Protein AF-A0A842SRY8-F1 (afdb_monomer)

pLDDT: mean 94.55, std 5.49, range [62.84, 98.62]

Sequence (160 aa):
MLEHTIKQIEQTKKSFQKQSYPYKTIDIAGRSINYYVVPQTLNEDLPDFVIRISNNEAYVIGISNSVPEQLQPYFVLEEYIEFMEKGIEKENCVIEAEQEVIAIIPQTFKKDYLKKRIALFTKELILDKKQPDKYALGTKGRQEFENNLTYLKAELAKNQ

Secondary structure (DSSP, 8-state):
-----HHHHHHHHHHHHHTTPPEEEEEETTEEEEEEEE-GGG-SS-TT-EEEEE-SS-EEEEEETTS-TTTHHHHHHHHHIIIIII-TTSTTHHHHHHHHHHHHS-HHHHHHHHHHHHHHHHHHHHHHHH-HHHH--HHHHHHHHHHHHHHHHHHHHHT-

Mean predicted aligned error: 3.08 Å

Radius of gyration: 15.04 Å; Cα contacts (8 Å, |Δi|>4): 208; chains: 1; bounding box: 36×35×40 Å

Foldseek 3Di:
DDAADPVVQVVVVVVLVVVVFDWDWDQFPNDTDIAGADELVVPVLAQFDWDWHHAQPDIYIYTYPSPPPLLVVLRRQLVCQLPHPQHPVDQLSNQVSNVVSLVRDDLVCNLVNLVSLLVRLVSLLVCCVVPVVVSVCDPRNNVSSVVNNVVSVVSNVVSD

Nearest PDB structures (foldseek):
  3qky-assembly1_A  TM=5.303E-01  e=2.756E+00  Rhodothermus marinus DSM 4252
  5efr-assembly1_A  TM=5.263E-01  e=4.137E+00  Rhodothermus marinus
  4oyd-assembly2_D  TM=2.620E-01  e=6.972E+00  synthetic construct

Structure (mmCIF, N/CA/C/O backbone):
data_AF-A0A842SRY8-F1
#
_entry.id   AF-A0A842SRY8-F1
#
loop_
_atom_site.group_PDB
_atom_site.id
_atom_site.type_symbol
_atom_site.label_atom_id
_atom_site.label_alt_id
_atom_site.label_comp_id
_atom_site.label_asym_id
_atom_site.label_entity_id
_atom_site.label_seq_id
_atom_site.pdbx_PDB_ins_code
_atom_site.Cartn_x
_atom_site.Cartn_y
_atom_site.Cartn_z
_atom_site.occupancy
_atom_site.B_iso_or_equiv
_atom_site.auth_seq_id
_atom_site.auth_comp_id
_atom_site.auth_asym_id
_atom_site.auth_atom_id
_atom_site.pdbx_PDB_model_num
ATOM 1 N N . MET A 1 1 ? 9.426 9.090 -4.113 1.00 62.84 1 MET A N 1
ATOM 2 C CA . MET A 1 1 ? 9.123 7.843 -4.852 1.00 62.84 1 MET A CA 1
ATOM 3 C C . MET A 1 1 ? 9.343 8.079 -6.345 1.00 62.84 1 MET A C 1
ATOM 5 O O . MET A 1 1 ? 9.377 9.238 -6.740 1.00 62.84 1 MET A O 1
ATOM 9 N N . LEU A 1 2 ? 9.515 7.030 -7.158 1.00 71.88 2 LEU A N 1
ATOM 10 C CA . LEU A 1 2 ? 9.902 7.146 -8.574 1.00 71.88 2 LEU A CA 1
ATOM 11 C C . LEU A 1 2 ? 8.872 6.494 -9.508 1.00 71.88 2 LEU A C 1
ATOM 13 O O . LEU A 1 2 ? 8.363 5.412 -9.211 1.00 71.88 2 LEU A O 1
ATOM 17 N N . GLU A 1 3 ? 8.607 7.130 -10.649 1.00 84.12 3 GLU A N 1
ATOM 18 C CA . GLU A 1 3 ? 7.960 6.473 -11.788 1.00 84.12 3 GLU A CA 1
ATOM 19 C C . GLU A 1 3 ? 8.920 5.470 -12.444 1.00 84.12 3 GLU A C 1
ATOM 21 O O . GLU A 1 3 ? 10.138 5.670 -12.475 1.00 84.12 3 GLU A O 1
ATOM 26 N N . HIS A 1 4 ? 8.368 4.388 -12.992 1.00 92.44 4 HIS A N 1
ATOM 27 C CA . HIS A 1 4 ? 9.134 3.321 -13.629 1.00 92.44 4 HIS A CA 1
ATOM 28 C C . HIS A 1 4 ? 8.853 3.250 -15.130 1.00 92.44 4 HIS A C 1
ATOM 30 O O . HIS A 1 4 ? 7.745 3.480 -15.604 1.00 92.44 4 HIS A O 1
ATOM 36 N N . THR A 1 5 ? 9.857 2.865 -15.912 1.00 95.00 5 THR A N 1
ATOM 37 C CA . THR A 1 5 ? 9.668 2.611 -17.345 1.00 95.00 5 THR A CA 1
ATOM 38 C C . THR A 1 5 ? 8.782 1.384 -17.573 1.00 95.00 5 THR A C 1
ATOM 40 O O . THR A 1 5 ? 8.845 0.412 -16.815 1.00 95.00 5 THR A O 1
ATOM 43 N N . ILE A 1 6 ? 8.048 1.354 -18.691 1.00 95.50 6 ILE A N 1
ATOM 44 C CA . ILE A 1 6 ? 7.273 0.173 -19.119 1.00 95.50 6 ILE A CA 1
ATOM 45 C C . ILE A 1 6 ? 8.141 -1.095 -19.141 1.00 95.50 6 ILE A C 1
ATOM 47 O O . ILE A 1 6 ? 7.705 -2.165 -18.725 1.00 95.50 6 ILE A O 1
ATOM 51 N N . LYS A 1 7 ? 9.411 -0.981 -19.552 1.00 96.06 7 LYS A N 1
ATOM 52 C CA . LYS A 1 7 ? 10.353 -2.109 -19.551 1.00 96.06 7 LYS A CA 1
ATOM 53 C C . LYS A 1 7 ? 10.602 -2.656 -18.143 1.00 96.06 7 LYS A C 1
ATOM 55 O O . LYS A 1 7 ? 10.623 -3.873 -17.985 1.00 96.06 7 LYS A O 1
ATOM 60 N N . GLN A 1 8 ? 10.787 -1.793 -17.142 1.00 96.12 8 GLN A N 1
ATOM 61 C CA . GLN A 1 8 ? 10.964 -2.216 -15.748 1.00 96.12 8 GLN A CA 1
ATOM 62 C C . GLN A 1 8 ? 9.699 -2.889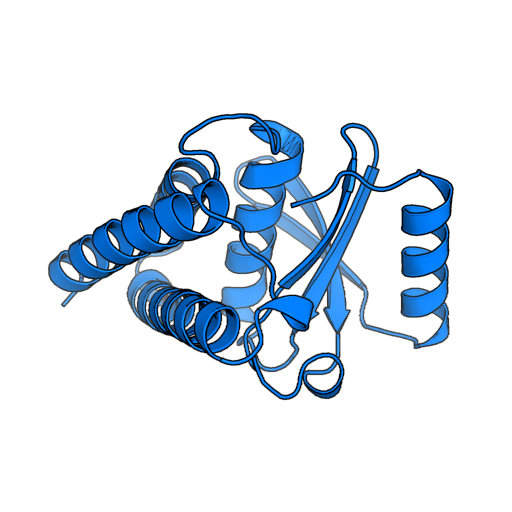 -15.212 1.00 96.12 8 GLN A C 1
ATOM 64 O O . GLN A 1 8 ? 9.792 -3.951 -14.602 1.00 96.12 8 GLN A O 1
ATOM 69 N N . ILE A 1 9 ? 8.526 -2.321 -15.501 1.00 96.56 9 ILE A N 1
ATOM 70 C CA . ILE A 1 9 ? 7.227 -2.879 -15.101 1.00 96.56 9 ILE A CA 1
ATOM 71 C C . ILE A 1 9 ? 7.060 -4.296 -15.679 1.00 96.56 9 ILE A C 1
ATOM 73 O O . ILE A 1 9 ? 6.835 -5.256 -14.940 1.00 96.56 9 ILE A O 1
ATOM 77 N N . GLU A 1 10 ? 7.279 -4.467 -16.985 1.00 96.62 10 GLU A N 1
ATOM 78 C CA . GLU A 1 10 ? 7.173 -5.767 -17.658 1.00 96.62 10 GLU A CA 1
ATOM 79 C C . GLU A 1 10 ? 8.235 -6.777 -17.199 1.00 96.62 10 GLU A C 1
ATOM 81 O O . GLU A 1 10 ? 7.964 -7.976 -17.096 1.00 96.62 10 GLU A O 1
ATOM 86 N N . GLN A 1 11 ? 9.452 -6.323 -16.889 1.00 97.38 11 GLN A N 1
ATOM 87 C CA . GLN A 1 11 ? 10.494 -7.183 -16.323 1.00 97.38 11 GLN A CA 1
ATOM 88 C C . GLN A 1 11 ? 10.118 -7.688 -14.929 1.00 97.38 11 GLN A C 1
ATOM 90 O O . GLN A 1 11 ? 10.267 -8.883 -14.663 1.00 97.38 11 GLN A O 1
ATOM 95 N N . THR A 1 12 ? 9.584 -6.821 -14.067 1.00 97.06 12 THR A N 1
ATOM 96 C CA . THR A 1 12 ? 9.091 -7.214 -12.741 1.00 97.06 12 THR A CA 1
ATOM 97 C C . THR A 1 12 ? 7.946 -8.211 -12.867 1.00 97.06 12 THR A C 1
ATOM 99 O O . THR A 1 12 ? 7.984 -9.265 -12.232 1.00 97.06 12 THR A O 1
ATOM 102 N N . LYS A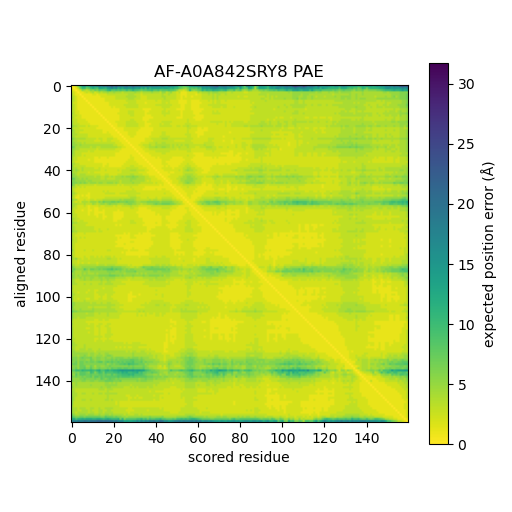 1 13 ? 6.979 -7.949 -13.757 1.00 97.06 13 LYS A N 1
ATOM 103 C CA . LYS A 1 13 ? 5.865 -8.864 -14.038 1.00 97.06 13 LYS A CA 1
ATOM 104 C C . LYS A 1 13 ? 6.359 -10.251 -14.452 1.00 97.06 13 LYS A C 1
ATOM 106 O O . LYS A 1 13 ? 5.968 -11.249 -13.851 1.00 97.06 13 LYS A O 1
ATOM 111 N N . LYS A 1 14 ? 7.277 -10.319 -15.424 1.00 97.69 14 LYS A N 1
ATOM 112 C CA . LYS A 1 14 ? 7.887 -11.581 -15.880 1.00 97.69 14 LYS A CA 1
ATOM 113 C C . LYS A 1 14 ? 8.663 -12.286 -14.771 1.00 97.69 14 LYS A C 1
ATOM 115 O O . LYS A 1 14 ? 8.625 -13.511 -14.691 1.00 97.69 14 LYS A O 1
ATOM 120 N N . SER A 1 15 ? 9.359 -11.534 -13.920 1.00 97.88 15 SER A N 1
ATOM 121 C CA . SER A 1 15 ? 10.077 -12.087 -12.768 1.00 97.88 15 SER A CA 1
ATOM 122 C C . SER A 1 15 ? 9.112 -12.746 -11.781 1.00 97.88 15 SER A C 1
ATOM 124 O O . SER A 1 15 ? 9.301 -13.908 -11.430 1.00 97.88 15 SER A O 1
ATOM 126 N N . PHE A 1 16 ? 8.029 -12.060 -11.405 1.00 98.00 16 PHE A N 1
ATOM 127 C CA . PHE A 1 16 ? 7.018 -12.599 -10.489 1.00 98.00 16 PHE A CA 1
ATOM 128 C C . PHE A 1 16 ? 6.328 -13.843 -11.060 1.00 98.00 16 PHE A C 1
ATOM 130 O O . PHE A 1 16 ? 6.164 -14.836 -10.353 1.00 98.00 16 PHE A O 1
ATOM 137 N N . GLN A 1 17 ? 6.014 -13.834 -12.358 1.00 97.38 17 GLN A N 1
ATOM 138 C CA . GLN A 1 17 ? 5.475 -15.000 -13.062 1.00 97.38 17 GLN A CA 1
ATOM 139 C C . GLN A 1 17 ? 6.458 -16.176 -13.074 1.00 97.38 17 GLN A C 1
ATOM 141 O O . GLN A 1 17 ? 6.069 -17.304 -12.787 1.00 97.38 17 GLN A O 1
ATOM 146 N N . LYS A 1 18 ? 7.745 -15.928 -13.353 1.00 97.75 18 LYS A N 1
ATOM 147 C CA . LYS A 1 18 ? 8.792 -16.963 -13.335 1.00 97.75 18 LYS A CA 1
ATOM 148 C C . LYS A 1 18 ? 8.961 -17.585 -11.946 1.00 97.75 18 LYS A C 1
ATOM 150 O O . LYS A 1 18 ? 9.214 -18.781 -11.848 1.00 97.75 18 LYS A O 1
ATOM 155 N N . GLN A 1 19 ? 8.798 -16.789 -10.891 1.00 97.88 19 GLN A N 1
ATOM 156 C CA . GLN A 1 19 ? 8.826 -17.255 -9.501 1.00 97.88 19 GLN A CA 1
ATOM 157 C C . GLN A 1 19 ? 7.520 -17.940 -9.062 1.00 97.88 19 GLN A C 1
ATOM 159 O O . GLN A 1 19 ? 7.427 -18.403 -7.930 1.00 97.88 19 GLN A O 1
ATOM 164 N N . SER A 1 20 ? 6.517 -18.031 -9.946 1.00 97.62 20 SER A N 1
ATOM 165 C CA . SER A 1 20 ? 5.212 -18.647 -9.668 1.00 97.62 20 SER A CA 1
ATOM 166 C C . SER A 1 20 ? 4.494 -18.037 -8.459 1.00 97.62 20 SER A C 1
ATOM 168 O O . SER A 1 20 ? 3.797 -18.732 -7.719 1.00 97.62 20 SER A O 1
ATOM 170 N N . TYR A 1 21 ? 4.663 -16.729 -8.244 1.00 98.31 21 TYR A N 1
ATOM 171 C CA . TYR A 1 21 ? 3.932 -16.024 -7.195 1.00 98.31 21 TYR A CA 1
ATOM 172 C C . TYR A 1 21 ? 2.427 -16.039 -7.498 1.00 98.31 21 TYR A C 1
ATOM 174 O O . TYR A 1 21 ? 2.051 -15.756 -8.641 1.00 98.31 21 TYR A O 1
ATOM 182 N N . PRO A 1 22 ? 1.557 -16.348 -6.512 1.00 98.19 22 PRO A N 1
ATOM 183 C CA . PRO A 1 22 ? 0.115 -16.342 -6.720 1.00 98.19 22 PRO A CA 1
ATOM 184 C C . PRO A 1 22 ? -0.352 -14.997 -7.268 1.00 98.19 22 PRO A C 1
ATOM 186 O O . PRO A 1 22 ? -0.085 -13.956 -6.670 1.00 98.19 22 PRO A O 1
ATOM 189 N N . TYR A 1 23 ? -1.058 -15.030 -8.393 1.00 98.19 23 TYR A N 1
ATOM 190 C CA . TYR A 1 23 ? -1.653 -13.855 -9.014 1.00 98.19 23 TYR A CA 1
ATOM 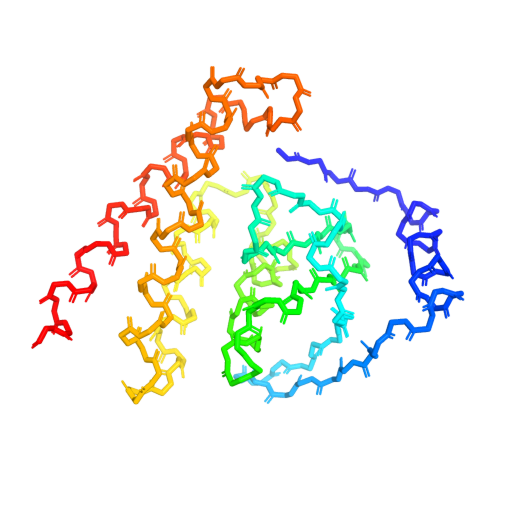191 C C . TYR A 1 23 ? -3.146 -13.833 -8.709 1.00 98.19 23 TYR A C 1
ATOM 193 O O . TYR A 1 23 ? -3.839 -14.829 -8.928 1.00 98.19 23 TYR A O 1
ATOM 201 N N . LYS A 1 24 ? -3.624 -12.719 -8.162 1.00 98.25 24 LYS A N 1
ATOM 202 C CA . LYS A 1 24 ? -5.007 -12.539 -7.729 1.00 98.25 24 LYS A CA 1
ATOM 203 C C . LYS A 1 24 ? -5.610 -11.314 -8.399 1.00 98.25 24 LYS A C 1
ATOM 205 O O . LYS A 1 24 ? -4.926 -10.319 -8.634 1.00 98.25 24 LYS A O 1
ATOM 210 N N . THR A 1 25 ? -6.910 -11.397 -8.633 1.00 98.06 25 THR A N 1
ATOM 211 C CA . THR A 1 25 ? -7.755 -10.280 -9.046 1.00 98.06 25 THR A CA 1
ATOM 212 C C . THR A 1 25 ? -8.760 -10.023 -7.936 1.00 98.06 25 THR A C 1
ATOM 214 O O . THR A 1 25 ? -9.334 -10.969 -7.394 1.00 98.06 25 THR A O 1
ATOM 217 N N . ILE A 1 26 ? -8.953 -8.757 -7.585 1.00 97.00 26 ILE A N 1
ATOM 218 C CA . ILE A 1 26 ? -9.992 -8.314 -6.658 1.00 97.00 26 ILE A CA 1
ATOM 219 C C . ILE A 1 26 ? -10.885 -7.294 -7.342 1.00 97.00 26 ILE A C 1
ATOM 221 O O . ILE A 1 26 ? -10.393 -6.418 -8.049 1.00 97.00 26 ILE A O 1
ATOM 225 N N . ASP A 1 27 ? -12.179 -7.383 -7.058 1.00 97.75 27 ASP A N 1
ATOM 226 C CA . ASP A 1 27 ? -13.149 -6.362 -7.422 1.00 97.75 27 ASP A CA 1
ATOM 227 C C . ASP A 1 27 ? -13.619 -5.663 -6.141 1.00 97.75 27 ASP A C 1
ATOM 229 O O . ASP A 1 27 ? -14.267 -6.269 -5.285 1.00 97.75 27 ASP A O 1
ATOM 233 N N . ILE A 1 28 ? -13.242 -4.396 -5.967 1.00 96.38 28 ILE A N 1
ATOM 234 C CA . ILE A 1 28 ? -13.500 -3.629 -4.742 1.00 96.38 28 ILE A CA 1
ATOM 235 C C . ILE A 1 28 ? -13.812 -2.172 -5.076 1.00 96.38 28 ILE A C 1
ATOM 237 O O . ILE A 1 28 ? -13.101 -1.534 -5.846 1.00 96.38 28 ILE A O 1
ATOM 241 N N . ALA A 1 29 ? -14.903 -1.643 -4.512 1.00 94.88 29 ALA A N 1
ATOM 242 C CA . ALA A 1 29 ? -15.341 -0.256 -4.714 1.00 94.88 29 ALA A CA 1
ATOM 243 C C . ALA A 1 29 ? -15.355 0.187 -6.196 1.00 94.88 29 ALA A C 1
ATOM 245 O O . ALA A 1 29 ? -14.915 1.283 -6.531 1.00 94.88 29 ALA A O 1
ATOM 246 N N . GLY A 1 30 ? -15.830 -0.692 -7.088 1.00 95.94 30 GLY A N 1
ATOM 247 C CA . GLY A 1 30 ? -15.922 -0.431 -8.531 1.00 95.94 30 GLY A CA 1
ATOM 248 C C . 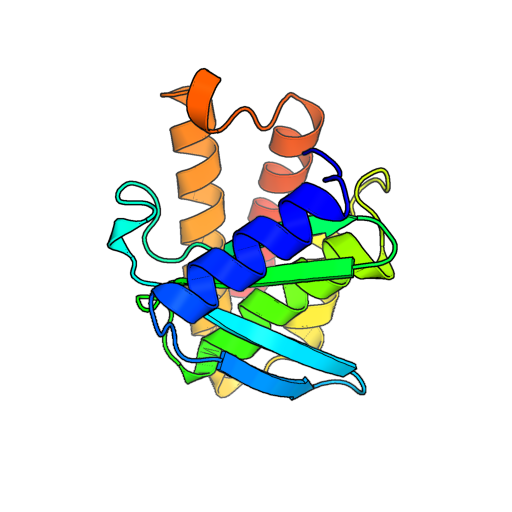GLY A 1 30 ? -14.614 -0.583 -9.316 1.00 95.94 30 GLY A C 1
ATOM 249 O O . GLY A 1 30 ? -14.599 -0.301 -10.511 1.00 95.94 30 GLY A O 1
ATOM 250 N N . ARG A 1 31 ? -13.528 -1.034 -8.679 1.00 97.00 31 ARG A N 1
ATOM 251 C CA . ARG A 1 31 ? -12.206 -1.217 -9.293 1.00 97.00 31 ARG A CA 1
ATOM 252 C C . ARG A 1 31 ? -11.888 -2.694 -9.425 1.00 97.00 31 ARG A C 1
ATOM 254 O O . ARG A 1 31 ? -12.156 -3.445 -8.493 1.00 97.00 31 ARG A O 1
ATOM 261 N N . SER A 1 32 ? -11.260 -3.071 -10.536 1.00 97.38 32 SER A N 1
ATOM 262 C CA . SER A 1 32 ? -10.672 -4.399 -10.720 1.00 97.38 32 SER A CA 1
ATOM 263 C C . SER A 1 32 ? -9.153 -4.279 -10.652 1.00 97.38 32 SER A C 1
ATOM 265 O O . SER A 1 32 ? -8.529 -3.678 -11.531 1.00 97.38 32 SER A O 1
ATOM 267 N N . ILE A 1 33 ? -8.558 -4.788 -9.574 1.00 97.94 33 ILE A N 1
ATOM 268 C CA . ILE A 1 33 ? -7.128 -4.637 -9.288 1.00 97.94 33 ILE A CA 1
ATOM 269 C C . ILE A 1 33 ? -6.475 -6.007 -9.317 1.00 97.94 33 ILE A C 1
ATOM 271 O O . ILE A 1 33 ? -6.940 -6.955 -8.682 1.00 97.94 33 ILE A O 1
ATOM 275 N N . ASN A 1 34 ? -5.363 -6.103 -10.039 1.00 98.00 34 ASN A N 1
ATOM 276 C CA . ASN A 1 34 ? -4.593 -7.330 -10.120 1.00 98.00 34 ASN A CA 1
ATOM 277 C C . ASN A 1 34 ? -3.289 -7.204 -9.341 1.00 98.00 34 ASN A C 1
ATOM 279 O O . ASN A 1 34 ? -2.542 -6.248 -9.530 1.00 98.00 34 ASN A O 1
ATOM 283 N N . TYR A 1 35 ? -2.957 -8.193 -8.523 1.00 98.56 35 TYR A N 1
ATOM 284 C CA . TYR A 1 35 ? -1.742 -8.158 -7.715 1.00 98.56 35 TYR A CA 1
ATOM 285 C C . TYR A 1 35 ? -1.141 -9.546 -7.515 1.00 98.56 35 TYR A C 1
ATOM 287 O O . TYR A 1 35 ? -1.792 -10.573 -7.705 1.00 98.56 35 TYR A O 1
ATOM 295 N N . TYR A 1 36 ? 0.128 -9.568 -7.123 1.00 98.62 36 TYR A N 1
ATOM 296 C CA . TYR A 1 36 ? 0.843 -10.784 -6.756 1.00 98.62 36 TYR A CA 1
ATOM 297 C C . TYR A 1 36 ? 0.939 -10.912 -5.240 1.00 98.62 36 TYR A C 1
ATOM 299 O O . TYR A 1 36 ? 1.129 -9.919 -4.545 1.00 98.62 36 TYR A O 1
ATOM 307 N N . VAL A 1 37 ? 0.869 -12.132 -4.719 1.00 98.56 37 VAL A N 1
ATOM 308 C CA . VAL A 1 37 ? 1.249 -12.429 -3.335 1.00 98.56 37 VAL A CA 1
ATOM 309 C C . VAL A 1 37 ? 2.716 -12.842 -3.334 1.00 98.56 37 VAL A C 1
ATOM 311 O O . VAL A 1 37 ? 3.075 -13.867 -3.908 1.00 98.56 37 VAL A O 1
ATOM 314 N N . VAL A 1 38 ? 3.573 -12.032 -2.722 1.00 98.44 38 VAL A N 1
ATOM 315 C CA . VAL A 1 38 ? 5.030 -12.212 -2.740 1.00 98.44 38 VAL A CA 1
ATOM 316 C C . VAL A 1 38 ? 5.541 -12.680 -1.374 1.00 98.44 38 VAL A C 1
ATOM 318 O O . VAL A 1 38 ? 4.917 -12.383 -0.354 1.00 98.44 38 VAL A O 1
ATOM 321 N N . PRO A 1 39 ? 6.652 -13.432 -1.299 1.00 97.88 39 PRO A N 1
ATOM 322 C CA . PRO A 1 39 ? 7.161 -13.898 -0.017 1.00 97.88 39 PRO A CA 1
ATOM 323 C C . PRO A 1 39 ? 7.740 -12.740 0.805 1.00 97.88 39 PRO A C 1
ATOM 325 O O . PRO A 1 39 ? 8.453 -11.887 0.272 1.00 97.88 39 PRO A O 1
ATOM 328 N N . GLN A 1 40 ? 7.501 -12.765 2.120 1.00 96.75 40 GLN A N 1
ATOM 329 C CA . GLN A 1 40 ? 8.060 -11.805 3.080 1.00 96.75 40 GLN A CA 1
ATOM 330 C C . GLN A 1 40 ? 9.589 -11.664 2.955 1.00 96.75 40 GLN A C 1
ATOM 332 O O . GLN A 1 40 ? 10.143 -10.596 3.182 1.00 96.75 40 GLN A O 1
ATOM 337 N N . THR A 1 41 ? 10.287 -12.723 2.536 1.00 96.44 41 THR A N 1
ATOM 338 C CA . THR A 1 41 ? 11.748 -12.737 2.360 1.00 96.44 41 THR A CA 1
ATOM 339 C C . THR A 1 41 ? 12.263 -11.747 1.310 1.00 96.44 41 THR A C 1
ATOM 341 O O . THR A 1 41 ? 13.463 -11.507 1.259 1.00 96.44 41 THR A O 1
ATOM 344 N N . LEU A 1 42 ? 11.402 -11.157 0.467 1.00 94.94 42 LEU A N 1
ATOM 345 C CA . LEU A 1 42 ? 11.818 -10.054 -0.412 1.00 94.94 42 LEU A CA 1
ATOM 346 C C . LEU A 1 42 ? 12.136 -8.769 0.363 1.00 94.94 42 LEU A C 1
ATOM 348 O O . LEU A 1 42 ? 12.894 -7.937 -0.135 1.00 94.94 42 LEU A O 1
ATOM 352 N N . ASN A 1 43 ? 11.581 -8.605 1.566 1.00 93.75 43 ASN A N 1
ATOM 353 C CA . ASN A 1 43 ? 11.919 -7.514 2.465 1.00 93.75 43 ASN A CA 1
ATOM 354 C C . ASN A 1 43 ? 11.908 -7.986 3.926 1.00 93.75 43 ASN A C 1
ATOM 356 O O . ASN A 1 43 ? 10.892 -7.959 4.612 1.00 93.75 43 ASN A O 1
ATOM 360 N N . GLU A 1 44 ? 13.071 -8.401 4.424 1.00 92.50 44 GLU A N 1
ATOM 361 C CA . GLU A 1 44 ? 13.201 -8.915 5.794 1.00 92.50 44 GLU A CA 1
ATOM 362 C C . GLU A 1 44 ? 12.968 -7.847 6.878 1.00 92.50 44 GLU A C 1
ATOM 364 O O . GLU A 1 44 ? 12.592 -8.183 8.001 1.00 92.50 44 GLU A O 1
ATOM 369 N N . ASP A 1 45 ? 13.152 -6.560 6.561 1.00 93.44 45 ASP A N 1
ATOM 370 C CA . ASP A 1 45 ? 12.990 -5.481 7.540 1.00 93.44 45 ASP A CA 1
ATOM 371 C C . ASP A 1 45 ? 11.524 -5.067 7.733 1.00 93.44 45 ASP A C 1
ATOM 373 O O . ASP A 1 45 ? 11.160 -4.574 8.807 1.00 93.44 45 ASP A O 1
ATOM 377 N N . LEU A 1 46 ? 10.700 -5.216 6.693 1.00 93.69 46 LEU A N 1
ATOM 378 C CA . LEU A 1 46 ? 9.289 -4.842 6.671 1.00 93.69 46 LEU A CA 1
ATOM 379 C C . LEU A 1 46 ? 8.473 -6.093 6.386 1.00 93.69 46 LEU A C 1
ATOM 381 O O . LEU A 1 46 ? 8.443 -6.501 5.240 1.00 93.69 46 LEU A O 1
ATOM 385 N N . PRO A 1 47 ? 7.802 -6.714 7.367 1.00 93.00 47 PRO A N 1
ATOM 386 C CA . PRO A 1 47 ? 7.028 -7.916 7.093 1.00 93.00 47 PRO A CA 1
ATOM 387 C C . PRO A 1 47 ? 5.809 -7.602 6.217 1.00 93.00 47 PRO A C 1
ATOM 389 O O . PRO A 1 47 ? 5.667 -8.159 5.135 1.00 93.00 47 PRO A O 1
ATOM 392 N N . ASP A 1 48 ? 4.965 -6.661 6.640 1.00 96.00 48 ASP A N 1
ATOM 393 C CA . ASP A 1 48 ? 3.656 -6.375 6.039 1.00 96.00 48 ASP A CA 1
ATOM 394 C C . ASP A 1 48 ? 3.734 -5.332 4.903 1.00 96.00 48 ASP A C 1
ATOM 396 O O . ASP A 1 48 ? 2.980 -4.362 4.891 1.00 96.00 48 ASP A O 1
ATOM 400 N N . PHE A 1 49 ? 4.681 -5.495 3.977 1.00 96.38 49 PHE A N 1
ATOM 401 C CA . PHE A 1 49 ? 4.952 -4.519 2.915 1.00 96.38 49 PHE A CA 1
ATOM 402 C C . PHE A 1 49 ? 4.076 -4.702 1.665 1.00 96.38 49 PHE A C 1
ATOM 404 O O . PHE A 1 49 ? 3.609 -5.808 1.367 1.00 96.38 49 PHE A O 1
ATOM 411 N N . VAL A 1 50 ? 3.971 -3.628 0.875 1.00 96.81 50 VAL A N 1
ATOM 412 C CA . VAL A 1 50 ? 3.551 -3.668 -0.532 1.00 96.81 50 VAL A CA 1
ATOM 413 C C . VAL A 1 50 ? 4.720 -3.224 -1.415 1.00 96.81 50 VAL A C 1
ATOM 415 O O . VAL A 1 50 ? 5.385 -2.237 -1.130 1.00 96.81 50 VAL A O 1
ATOM 418 N N . ILE A 1 51 ? 5.028 -3.988 -2.463 1.00 94.69 51 ILE A N 1
ATOM 419 C CA . ILE A 1 51 ? 5.933 -3.569 -3.537 1.00 94.69 51 ILE A CA 1
ATOM 420 C C . ILE A 1 51 ? 5.076 -3.049 -4.672 1.00 94.69 51 ILE A C 1
ATOM 422 O O . ILE A 1 51 ? 4.162 -3.734 -5.134 1.00 94.69 51 ILE A O 1
ATOM 426 N N . ARG A 1 52 ? 5.449 -1.886 -5.191 1.00 93.44 52 ARG A N 1
ATOM 427 C CA . ARG A 1 52 ? 4.778 -1.273 -6.324 1.00 93.44 52 ARG A CA 1
ATOM 428 C C . ARG A 1 52 ? 5.799 -0.767 -7.331 1.00 93.44 52 ARG A C 1
ATOM 430 O O . ARG A 1 52 ? 6.704 -0.009 -7.000 1.00 93.44 52 ARG A O 1
ATOM 437 N N . ILE A 1 53 ? 5.636 -1.205 -8.575 1.00 94.12 53 ILE A N 1
ATOM 438 C CA . ILE A 1 53 ? 6.400 -0.752 -9.740 1.00 94.12 53 ILE A CA 1
ATOM 439 C C . ILE A 1 53 ? 5.375 -0.238 -10.743 1.00 94.12 53 ILE A C 1
ATOM 441 O O . ILE A 1 53 ? 4.636 -1.033 -11.322 1.00 94.12 53 ILE A O 1
ATOM 445 N N . SER A 1 54 ? 5.282 1.079 -10.914 1.00 93.75 54 SER A N 1
ATOM 446 C CA . SER A 1 54 ? 4.249 1.691 -11.755 1.00 93.75 54 SER A CA 1
ATOM 447 C C . SER A 1 54 ? 4.707 2.955 -12.474 1.00 93.75 54 SER A C 1
ATOM 449 O O . SER A 1 54 ? 5.732 3.557 -12.135 1.00 93.75 54 SER A O 1
ATOM 451 N N . ASN A 1 55 ? 3.896 3.342 -13.453 1.00 91.00 55 ASN A N 1
ATOM 452 C CA . ASN A 1 55 ? 3.790 4.676 -14.028 1.00 91.00 55 ASN A CA 1
ATOM 453 C C . ASN A 1 55 ? 2.300 5.006 -14.244 1.00 91.00 55 ASN A C 1
ATOM 455 O O . ASN A 1 55 ? 1.433 4.267 -13.783 1.00 91.00 55 ASN A O 1
ATOM 459 N N . ASN A 1 56 ? 2.006 6.079 -14.977 1.00 85.25 56 ASN A N 1
ATOM 460 C CA . ASN A 1 56 ? 0.631 6.530 -15.227 1.00 85.25 56 ASN A CA 1
ATOM 461 C C . ASN A 1 56 ? -0.199 5.592 -16.131 1.00 85.25 56 ASN A C 1
ATOM 463 O O . ASN A 1 56 ? -1.404 5.782 -16.256 1.00 85.25 56 ASN A O 1
ATOM 467 N N . GLU A 1 57 ? 0.414 4.589 -16.766 1.00 88.25 57 GLU A N 1
ATOM 468 C CA . GLU A 1 57 ? -0.249 3.706 -17.740 1.00 88.25 57 GLU A CA 1
ATOM 469 C C . GLU A 1 57 ? -0.309 2.241 -17.289 1.00 88.25 57 GLU A C 1
ATOM 471 O O . GLU A 1 57 ? -1.197 1.491 -17.692 1.00 88.25 57 GLU A O 1
ATOM 476 N N . ALA A 1 58 ? 0.654 1.805 -16.480 1.00 93.81 58 ALA A N 1
ATOM 477 C CA . ALA A 1 58 ? 0.852 0.409 -16.136 1.00 93.81 58 ALA A CA 1
ATOM 478 C C . ALA A 1 58 ? 1.407 0.252 -14.721 1.00 93.81 58 ALA A C 1
ATOM 480 O O . ALA A 1 58 ? 2.117 1.108 -14.189 1.00 93.81 58 ALA A O 1
ATOM 481 N N . TYR A 1 59 ? 1.122 -0.903 -14.122 1.00 95.94 59 TYR A N 1
ATOM 482 C CA . TYR A 1 59 ? 1.583 -1.228 -12.783 1.00 95.94 59 TYR A CA 1
ATOM 483 C C . TYR A 1 59 ? 1.833 -2.722 -12.592 1.00 95.94 59 TYR A C 1
ATOM 485 O O . TYR A 1 59 ? 1.264 -3.583 -13.267 1.00 95.94 59 TYR A O 1
ATOM 493 N N . VAL A 1 60 ? 2.671 -3.018 -11.604 1.00 97.38 60 VAL A N 1
ATOM 494 C CA . VAL A 1 60 ? 2.781 -4.309 -10.932 1.00 97.38 60 VAL A CA 1
ATOM 495 C C . VAL A 1 60 ? 2.766 -4.034 -9.434 1.00 97.38 60 VAL A C 1
ATOM 497 O O . VAL A 1 60 ? 3.620 -3.303 -8.933 1.00 97.38 60 VAL A O 1
ATOM 500 N N . ILE A 1 61 ? 1.804 -4.634 -8.732 1.00 97.94 61 ILE A N 1
ATOM 501 C CA . ILE A 1 61 ? 1.702 -4.594 -7.270 1.00 97.94 61 ILE A CA 1
ATOM 502 C C . ILE A 1 61 ? 1.948 -6.001 -6.718 1.00 97.94 61 ILE A C 1
ATOM 504 O O . ILE A 1 61 ? 1.426 -6.988 -7.245 1.00 97.94 61 ILE A O 1
ATOM 508 N N . GLY A 1 62 ? 2.758 -6.092 -5.666 1.00 98.12 62 GLY A N 1
ATOM 509 C CA . GLY A 1 62 ? 3.026 -7.307 -4.906 1.00 98.12 62 GLY A CA 1
ATOM 510 C C . GLY A 1 62 ? 2.787 -7.082 -3.415 1.00 98.12 62 GLY A C 1
ATOM 511 O O . GLY A 1 62 ? 3.423 -6.217 -2.830 1.00 98.12 62 GLY A O 1
ATOM 512 N N . ILE A 1 63 ? 1.910 -7.862 -2.789 1.00 98.56 63 ILE A N 1
ATOM 513 C CA . ILE A 1 63 ? 1.629 -7.8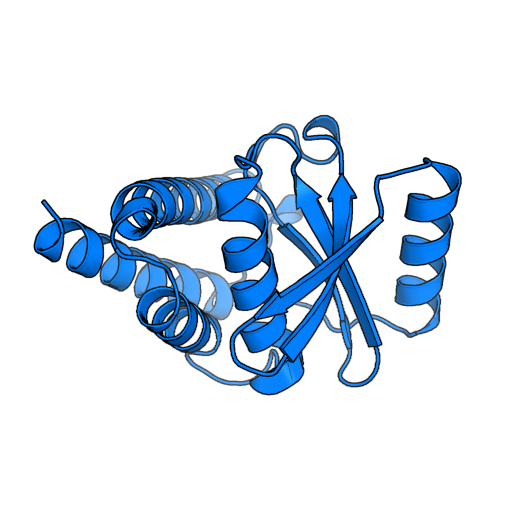06 -1.348 1.00 98.56 63 ILE A CA 1
ATOM 514 C C . ILE A 1 63 ? 2.355 -8.936 -0.623 1.00 98.56 63 ILE A C 1
ATOM 516 O O . ILE A 1 63 ? 2.315 -10.086 -1.069 1.00 98.56 63 ILE A O 1
ATOM 520 N N . SER A 1 64 ? 3.015 -8.624 0.491 1.00 98.44 64 SER A N 1
ATOM 521 C CA . SER A 1 64 ? 3.673 -9.637 1.317 1.00 98.44 64 SER A CA 1
ATOM 522 C C . SER A 1 64 ? 2.690 -10.697 1.815 1.00 98.44 64 SER A C 1
ATOM 524 O O . SER A 1 64 ? 1.596 -10.391 2.295 1.00 98.44 64 SER A O 1
ATOM 526 N N . ASN A 1 65 ? 3.109 -11.960 1.772 1.00 97.94 65 ASN A N 1
ATOM 527 C CA . ASN A 1 65 ? 2.349 -13.083 2.308 1.00 97.94 65 ASN A CA 1
ATOM 528 C C . ASN A 1 65 ? 2.238 -13.088 3.845 1.00 97.94 65 ASN A C 1
ATOM 530 O O . ASN A 1 65 ? 1.479 -13.897 4.376 1.00 97.94 65 ASN A O 1
ATOM 534 N N . SER A 1 66 ? 2.938 -12.199 4.563 1.00 97.81 66 SER A N 1
ATOM 535 C CA . SER A 1 66 ? 2.709 -11.992 6.001 1.00 97.81 66 SER A CA 1
ATOM 536 C C . SER A 1 66 ? 1.447 -11.171 6.293 1.00 97.81 66 SER A C 1
ATOM 538 O O . SER A 1 66 ? 0.916 -11.223 7.408 1.00 97.81 66 SER A O 1
ATOM 540 N N . VAL A 1 67 ? 0.938 -10.423 5.305 1.00 98.12 67 VAL A N 1
ATOM 541 C CA . VAL A 1 67 ? -0.326 -9.696 5.432 1.00 98.12 67 VAL A CA 1
ATOM 542 C C . VAL A 1 67 ? -1.469 -10.715 5.404 1.00 98.12 67 VAL A C 1
ATOM 544 O O . VAL A 1 67 ? -1.569 -11.476 4.434 1.00 98.12 67 VAL A O 1
ATOM 547 N N . PRO A 1 68 ? -2.354 -10.742 6.425 1.00 97.94 68 PRO A N 1
ATOM 548 C CA . PRO A 1 68 ? -3.484 -11.662 6.454 1.00 97.94 68 PRO A CA 1
ATOM 549 C C . PRO A 1 68 ? -4.312 -11.555 5.181 1.00 97.94 68 PRO A C 1
ATOM 551 O O . PRO A 1 68 ? -4.612 -10.449 4.738 1.00 97.94 68 PRO A O 1
ATOM 554 N N . GLU A 1 69 ? -4.716 -12.694 4.622 1.00 97.69 69 GLU A N 1
ATOM 555 C CA . GLU A 1 69 ? -5.380 -12.756 3.316 1.00 97.69 69 GLU A CA 1
ATOM 556 C C . GLU A 1 69 ? -6.602 -11.834 3.218 1.00 97.69 69 GLU A C 1
ATOM 558 O O . GLU A 1 69 ? -6.751 -11.111 2.239 1.00 97.69 69 GLU A O 1
ATOM 563 N N . GLN A 1 70 ? -7.410 -11.770 4.277 1.00 97.56 70 GLN A N 1
ATOM 564 C CA . GLN A 1 70 ? -8.580 -10.890 4.367 1.00 97.56 70 GLN A CA 1
ATOM 565 C C . GLN A 1 70 ? -8.254 -9.386 4.357 1.00 97.56 70 GLN A C 1
ATOM 567 O O . GLN A 1 70 ? -9.140 -8.579 4.101 1.00 97.56 70 GLN A O 1
ATOM 572 N N . LEU A 1 71 ? -7.007 -8.998 4.648 1.00 98.38 71 LEU A N 1
ATOM 573 C CA . LEU A 1 71 ? -6.545 -7.606 4.660 1.00 98.38 71 LEU A CA 1
ATOM 574 C C . LEU A 1 71 ? -5.773 -7.211 3.396 1.00 98.38 71 LEU A C 1
ATOM 576 O O . LEU A 1 71 ? -5.682 -6.020 3.100 1.00 98.38 71 LEU A O 1
ATOM 580 N N . GLN A 1 72 ? -5.251 -8.186 2.642 1.00 98.31 72 GLN A N 1
ATOM 581 C CA . GLN A 1 72 ? -4.487 -7.944 1.412 1.00 98.31 72 GLN A CA 1
ATOM 582 C C . GLN A 1 72 ? -5.218 -7.029 0.415 1.00 98.31 72 GLN A C 1
ATOM 584 O O . GLN A 1 72 ? -4.567 -6.115 -0.092 1.00 98.31 72 GLN A O 1
ATOM 589 N N . PRO A 1 73 ? -6.539 -7.186 0.163 1.00 98.31 73 PRO A N 1
ATOM 590 C CA . PRO A 1 73 ? -7.229 -6.334 -0.799 1.00 98.31 73 PRO A CA 1
ATOM 591 C C . PRO A 1 73 ? -7.171 -4.847 -0.451 1.00 98.31 73 PRO A C 1
ATOM 593 O O . PRO A 1 73 ? -7.051 -4.019 -1.344 1.00 98.31 73 PRO A O 1
ATOM 596 N N . TYR A 1 74 ? -7.209 -4.508 0.839 1.00 98.44 74 TYR A N 1
ATOM 597 C CA . TYR A 1 74 ? -7.224 -3.119 1.300 1.00 98.44 74 TYR A CA 1
ATOM 598 C C . TYR A 1 74 ? -5.830 -2.483 1.258 1.00 98.44 74 TYR A C 1
ATOM 600 O O . TYR A 1 74 ? -5.711 -1.317 0.909 1.00 98.44 74 TYR A O 1
ATOM 608 N N . PHE A 1 75 ? -4.772 -3.258 1.530 1.00 98.31 75 PHE A N 1
ATOM 609 C CA . PHE A 1 75 ? -3.387 -2.797 1.349 1.00 98.31 75 PHE A CA 1
ATOM 610 C C . PHE A 1 75 ? -3.082 -2.515 -0.125 1.00 98.31 75 PHE A C 1
ATOM 612 O O . PHE A 1 75 ? -2.477 -1.505 -0.457 1.00 98.31 75 PHE A O 1
ATOM 619 N N . VAL A 1 76 ? -3.517 -3.413 -1.011 1.00 98.19 76 VAL A N 1
ATOM 620 C CA . VAL A 1 76 ? -3.339 -3.260 -2.460 1.00 98.19 76 VAL A CA 1
ATOM 621 C C . VAL A 1 76 ? -4.171 -2.098 -3.003 1.00 98.19 76 VAL A C 1
ATOM 623 O O . VAL A 1 76 ? -3.708 -1.380 -3.884 1.00 98.19 76 VAL A O 1
ATOM 626 N N . LEU A 1 77 ? -5.390 -1.918 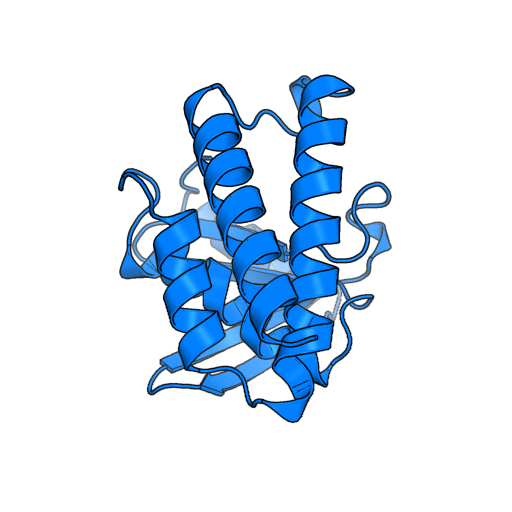-2.490 1.00 98.19 77 LEU A N 1
ATOM 627 C CA . LEU A 1 77 ? -6.271 -0.826 -2.892 1.00 98.19 77 LEU A CA 1
ATOM 628 C C . LEU A 1 77 ? -5.668 0.543 -2.563 1.00 98.19 77 LEU A C 1
ATOM 630 O O . LEU A 1 77 ? -5.761 1.441 -3.393 1.00 98.19 77 LEU A O 1
ATOM 634 N N . GLU A 1 78 ? -5.051 0.699 -1.392 1.00 97.62 78 GLU A N 1
ATOM 635 C CA . GLU A 1 78 ? -4.449 1.972 -0.984 1.00 97.62 78 GLU A CA 1
ATOM 636 C C . GLU A 1 78 ? -3.325 2.388 -1.941 1.00 97.62 78 GLU A C 1
ATOM 638 O O . GLU A 1 78 ? -3.401 3.460 -2.538 1.00 97.62 78 GLU A O 1
ATOM 643 N N . GLU A 1 79 ? -2.381 1.485 -2.210 1.00 95.88 79 GLU A N 1
ATOM 644 C CA . GLU A 1 79 ? -1.299 1.694 -3.183 1.00 95.88 79 GLU A CA 1
ATOM 645 C C . GLU A 1 79 ? -1.827 1.973 -4.594 1.00 95.88 79 GLU A C 1
ATOM 647 O O . GLU A 1 79 ? -1.309 2.820 -5.325 1.00 95.88 79 GLU A O 1
ATOM 652 N N . TYR A 1 80 ? -2.881 1.266 -5.005 1.00 96.69 80 TYR A N 1
ATOM 653 C CA . TYR A 1 80 ? -3.498 1.504 -6.303 1.00 96.69 80 TYR A CA 1
ATOM 654 C C . TYR A 1 80 ? -4.085 2.919 -6.393 1.00 96.69 80 TYR A C 1
ATOM 656 O O . TYR A 1 80 ? -3.810 3.629 -7.358 1.00 96.69 80 TYR A O 1
ATOM 664 N N . ILE A 1 81 ? -4.858 3.350 -5.392 1.00 96.69 81 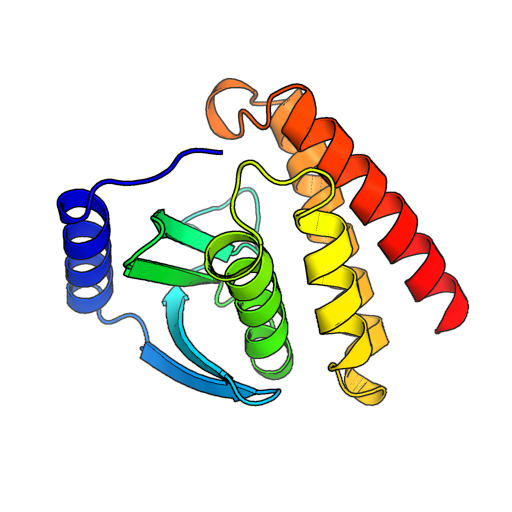ILE A N 1
ATOM 665 C CA . ILE A 1 81 ? -5.456 4.690 -5.361 1.00 96.69 81 ILE A CA 1
ATOM 666 C C . ILE A 1 81 ? -4.360 5.760 -5.333 1.00 96.69 81 ILE A C 1
ATOM 668 O O . ILE A 1 81 ? -4.422 6.725 -6.099 1.00 96.69 81 ILE A O 1
ATOM 672 N N . GLU A 1 82 ? -3.344 5.589 -4.483 1.00 94.31 82 GLU A N 1
ATOM 673 C CA . GLU A 1 82 ? -2.247 6.546 -4.352 1.00 94.31 82 GLU A CA 1
ATOM 674 C C . GLU A 1 82 ? -1.551 6.776 -5.701 1.00 94.31 82 GLU A C 1
ATOM 676 O O . GLU A 1 82 ? -1.385 7.919 -6.137 1.00 94.31 82 GLU A O 1
ATOM 681 N N . PHE A 1 83 ? -1.190 5.702 -6.405 1.00 92.50 83 PHE A N 1
ATOM 682 C CA . PHE A 1 83 ? -0.306 5.820 -7.563 1.00 92.50 83 PHE A CA 1
ATOM 683 C C . PHE A 1 83 ? -0.991 5.819 -8.914 1.00 92.50 83 PHE A C 1
ATOM 685 O O . PHE A 1 83 ? -0.457 6.432 -9.835 1.00 92.50 83 PHE A O 1
ATOM 692 N N . MET A 1 84 ? -2.136 5.155 -9.047 1.00 93.75 84 MET A N 1
ATOM 693 C CA . MET A 1 84 ? -2.838 5.059 -10.327 1.00 93.75 84 MET A CA 1
ATOM 694 C C . MET A 1 84 ? -3.927 6.117 -10.478 1.00 93.75 84 MET A C 1
ATOM 696 O O . MET A 1 84 ? -4.243 6.491 -11.602 1.00 93.75 84 MET A O 1
ATOM 700 N N . GLU A 1 85 ? -4.499 6.612 -9.376 1.00 94.31 85 GLU A N 1
ATOM 701 C CA . GLU A 1 85 ? -5.616 7.566 -9.434 1.00 94.31 85 GLU A CA 1
ATOM 702 C C . GLU A 1 85 ? -5.214 8.971 -8.997 1.00 94.31 85 GLU A C 1
ATOM 704 O O . GLU A 1 85 ? -5.577 9.950 -9.648 1.00 94.31 85 GLU A O 1
ATOM 709 N N . LYS A 1 86 ? -4.463 9.089 -7.897 1.00 91.50 86 LYS A N 1
ATOM 710 C CA . LYS A 1 86 ? -4.035 10.392 -7.366 1.00 91.50 86 LYS A CA 1
ATOM 711 C C . LYS A 1 86 ? -2.750 10.890 -8.015 1.00 91.50 86 LYS A C 1
ATOM 713 O O . LYS A 1 86 ? -2.637 12.085 -8.287 1.00 91.50 86 LYS A O 1
ATOM 718 N N . GLY A 1 87 ? -1.817 9.977 -8.267 1.00 87.62 87 GLY A N 1
ATOM 719 C CA . GLY A 1 87 ? -0.517 10.275 -8.846 1.00 87.62 87 GLY A CA 1
ATOM 720 C C . GLY A 1 87 ? 0.506 10.718 -7.798 1.00 87.62 87 GLY A C 1
ATOM 721 O O . GLY A 1 87 ? 0.208 11.423 -6.835 1.00 87.62 87 GLY A O 1
ATOM 722 N N . ILE A 1 88 ? 1.754 10.325 -8.034 1.00 82.25 88 ILE A N 1
ATOM 723 C CA . ILE A 1 88 ? 2.882 10.452 -7.099 1.00 82.25 88 ILE A CA 1
ATOM 724 C C . ILE A 1 88 ? 3.290 11.894 -6.768 1.00 82.25 88 ILE A C 1
ATOM 726 O O . ILE A 1 88 ? 3.954 12.157 -5.763 1.00 82.25 88 ILE A O 1
ATOM 730 N N . GLU A 1 89 ? 2.931 12.839 -7.634 1.00 84.81 89 GLU A N 1
ATOM 731 C CA . GLU A 1 89 ? 3.273 14.248 -7.460 1.00 84.81 89 GLU A CA 1
ATOM 732 C C . GLU A 1 89 ? 2.259 14.985 -6.582 1.00 84.81 89 GLU A C 1
ATOM 734 O O . GLU A 1 89 ? 2.601 16.012 -5.984 1.00 84.81 89 GLU A O 1
ATOM 739 N N . LYS A 1 90 ? 1.044 14.439 -6.435 1.00 88.12 90 LYS A N 1
ATOM 740 C CA . LYS A 1 90 ? -0.029 15.061 -5.665 1.00 88.12 90 LYS A CA 1
ATOM 741 C C . LYS A 1 90 ? 0.337 15.120 -4.179 1.00 88.12 90 LYS A C 1
ATOM 743 O O . LYS A 1 90 ? 0.757 14.133 -3.580 1.00 88.12 90 LYS A O 1
ATOM 748 N N . GLU A 1 91 ? 0.192 16.297 -3.578 1.00 90.31 91 GLU A N 1
ATOM 749 C CA . GLU A 1 91 ? 0.303 16.461 -2.125 1.00 90.31 91 GLU A CA 1
ATOM 750 C C . GLU A 1 91 ? -0.842 15.741 -1.413 1.00 90.31 91 GLU A C 1
ATOM 752 O O . GLU A 1 91 ? -1.973 15.732 -1.898 1.00 90.31 91 GLU A O 1
ATOM 757 N N . ASN A 1 92 ? -0.556 15.173 -0.245 1.00 91.81 92 ASN A N 1
ATOM 758 C CA . ASN A 1 92 ? -1.492 14.398 0.561 1.00 91.81 92 ASN A CA 1
ATOM 759 C C . ASN A 1 92 ? -2.005 13.121 -0.129 1.00 91.81 92 ASN A C 1
ATOM 761 O O . ASN A 1 92 ? -3.032 12.577 0.279 1.00 91.81 92 ASN A O 1
ATOM 765 N N . CYS A 1 93 ? -1.323 12.622 -1.170 1.00 92.00 93 CYS A N 1
ATOM 766 C CA . CYS A 1 93 ? -1.762 11.431 -1.902 1.00 92.00 93 CYS A CA 1
ATOM 767 C C . CYS A 1 93 ? -1.905 10.204 -0.990 1.00 92.00 93 CYS A C 1
ATOM 769 O O . CYS A 1 93 ? -2.935 9.534 -1.068 1.00 92.00 93 CYS A O 1
ATOM 771 N N . VAL A 1 94 ? -0.944 9.982 -0.084 1.00 94.94 94 VAL A N 1
ATOM 772 C CA . VAL A 1 94 ? -0.942 8.866 0.877 1.00 94.94 94 VAL A CA 1
ATOM 773 C C . VAL A 1 94 ? -2.153 8.951 1.806 1.00 94.94 94 VAL A C 1
ATOM 775 O O . VAL A 1 94 ? -2.979 8.045 1.867 1.00 94.94 94 VAL A O 1
ATOM 778 N N . ILE A 1 95 ? -2.308 10.072 2.522 1.00 96.00 95 ILE A N 1
ATOM 779 C CA . ILE A 1 95 ? -3.390 10.212 3.507 1.00 96.00 95 ILE A CA 1
ATOM 780 C C . ILE A 1 95 ? -4.771 10.172 2.849 1.00 96.00 95 ILE A C 1
ATOM 782 O O . ILE A 1 95 ? -5.699 9.587 3.404 1.00 96.00 95 ILE A O 1
ATOM 786 N N . GLU A 1 96 ? -4.932 10.762 1.664 1.00 96.88 96 GLU A N 1
ATOM 787 C CA . GLU A 1 96 ? -6.208 10.700 0.962 1.00 96.88 96 GLU A CA 1
ATOM 788 C C . GLU A 1 96 ? -6.521 9.283 0.452 1.00 96.88 96 GLU A C 1
ATOM 790 O O . GLU A 1 96 ? -7.693 8.911 0.396 1.00 96.88 96 GLU A O 1
ATOM 795 N N . ALA A 1 97 ? -5.513 8.505 0.034 1.00 97.38 97 ALA A N 1
ATOM 796 C CA . ALA A 1 97 ? -5.711 7.120 -0.396 1.00 97.38 97 ALA A CA 1
ATOM 797 C C . ALA A 1 97 ? -6.127 6.256 0.800 1.00 97.38 97 ALA A C 1
ATOM 799 O O . ALA A 1 97 ? -7.121 5.530 0.743 1.00 97.38 97 ALA A O 1
ATOM 800 N N . GLU A 1 98 ? -5.439 6.425 1.928 1.00 98.00 98 GLU A N 1
ATOM 801 C CA . GLU A 1 98 ? -5.746 5.745 3.182 1.00 98.00 98 GLU A CA 1
ATOM 802 C C . GLU A 1 98 ? -7.164 6.075 3.692 1.00 98.00 98 GLU A C 1
ATOM 804 O O . GLU A 1 98 ? -7.902 5.181 4.115 1.00 98.00 98 GLU A O 1
ATOM 809 N N . GLN A 1 99 ? -7.587 7.342 3.606 1.00 98.19 99 GLN A N 1
ATOM 810 C CA . GLN A 1 99 ? -8.947 7.775 3.958 1.00 98.19 99 GLN A CA 1
ATOM 811 C C . GLN A 1 99 ? -10.020 7.042 3.152 1.00 98.19 99 GLN A C 1
ATOM 813 O O . GLN A 1 99 ? -11.030 6.603 3.713 1.00 98.19 99 GLN A O 1
ATOM 818 N N . GLU A 1 100 ? -9.806 6.894 1.846 1.00 98.31 100 GLU A N 1
ATOM 819 C CA . GLU A 1 100 ? -10.737 6.181 0.978 1.00 98.31 100 GLU A CA 1
ATOM 820 C C . GLU A 1 100 ? -10.810 4.694 1.344 1.00 98.31 100 GLU A C 1
ATOM 822 O O . GLU A 1 100 ? -11.904 4.145 1.504 1.00 98.31 100 GLU A O 1
ATOM 827 N N . VAL A 1 101 ? -9.666 4.049 1.584 1.00 98.19 101 VAL A N 1
ATOM 828 C CA . VAL A 1 101 ? -9.644 2.642 2.004 1.00 98.19 101 VAL A CA 1
ATOM 829 C C . VAL A 1 101 ? -10.351 2.432 3.341 1.00 98.19 101 VAL A C 1
ATOM 831 O O . VAL A 1 101 ? -11.128 1.485 3.482 1.00 98.19 101 VAL A O 1
ATOM 834 N N . ILE A 1 102 ? -10.163 3.327 4.312 1.00 98.06 102 ILE A N 1
ATOM 835 C CA . ILE A 1 102 ? -10.841 3.247 5.615 1.00 98.06 102 ILE A CA 1
ATOM 836 C C . ILE A 1 102 ? -12.359 3.428 5.486 1.00 98.06 102 ILE A C 1
ATOM 838 O O . ILE A 1 102 ? -13.117 2.838 6.268 1.00 98.06 102 ILE A O 1
ATOM 842 N N . ALA A 1 103 ? -12.828 4.206 4.511 1.00 97.69 103 ALA A N 1
ATOM 843 C CA . ALA A 1 103 ? -14.254 4.325 4.219 1.00 97.69 103 ALA A CA 1
ATOM 844 C C . ALA A 1 103 ? -14.838 3.032 3.615 1.00 97.69 103 ALA A C 1
ATOM 846 O O . ALA A 1 103 ? -16.004 2.723 3.854 1.00 97.69 103 ALA A O 1
ATOM 847 N N . ILE A 1 104 ? -14.028 2.266 2.878 1.00 97.56 104 ILE A N 1
ATOM 848 C CA . ILE A 1 104 ? -14.439 1.042 2.171 1.00 97.56 104 ILE A CA 1
ATOM 849 C C . ILE A 1 104 ? -14.337 -0.208 3.056 1.00 97.56 104 ILE A C 1
ATOM 851 O O . ILE A 1 104 ? -15.166 -1.114 2.945 1.00 97.56 104 ILE A O 1
ATOM 855 N N . ILE A 1 105 ? -13.325 -0.293 3.923 1.00 96.75 105 ILE A N 1
ATOM 856 C CA . ILE A 1 105 ? -13.055 -1.514 4.686 1.00 96.75 105 ILE A CA 1
ATOM 857 C C . ILE A 1 105 ? -14.207 -1.859 5.654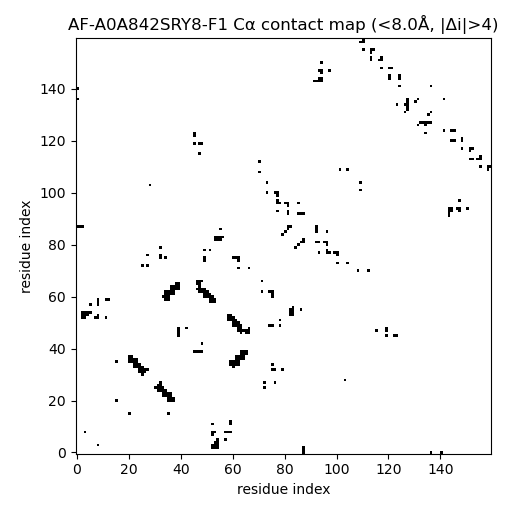 1.00 96.75 105 ILE A C 1
ATOM 859 O O . ILE A 1 105 ? -14.648 -0.999 6.429 1.00 96.75 105 ILE A O 1
ATOM 863 N N . PRO A 1 106 ? -14.675 -3.126 5.683 1.00 96.94 106 PRO A N 1
ATOM 864 C CA . PRO A 1 106 ? -15.685 -3.580 6.625 1.00 96.94 106 PRO A CA 1
ATOM 865 C C . PRO A 1 106 ? -15.287 -3.316 8.074 1.00 96.94 106 PRO A C 1
ATOM 867 O O . PRO A 1 106 ? -14.132 -3.493 8.474 1.00 96.94 106 PRO A O 1
ATOM 870 N N . GLN A 1 107 ? -16.280 -2.970 8.893 1.00 95.88 107 GLN A N 1
ATOM 871 C CA . GLN A 1 107 ? -16.062 -2.622 10.296 1.00 95.88 107 GLN A CA 1
ATOM 872 C C . GLN A 1 107 ? -15.360 -3.739 11.088 1.00 95.88 107 GLN A C 1
ATOM 874 O O . GLN A 1 107 ? -14.542 -3.454 11.959 1.00 95.88 107 GLN A O 1
ATOM 879 N N . THR A 1 108 ? -15.613 -5.005 10.743 1.00 96.94 108 THR A N 1
ATOM 880 C CA . THR A 1 108 ? -14.977 -6.184 11.355 1.00 96.94 108 THR A CA 1
ATOM 881 C C . THR A 1 108 ? -13.470 -6.265 11.116 1.00 96.94 108 THR A C 1
ATOM 883 O O . THR A 1 108 ? -12.769 -6.872 11.917 1.00 96.94 108 THR A O 1
ATOM 886 N N . PHE A 1 109 ? -12.958 -5.659 10.041 1.00 97.31 109 PHE A N 1
ATOM 887 C CA . PHE A 1 109 ? -11.537 -5.691 9.680 1.00 97.31 109 PHE A CA 1
ATOM 888 C C . PHE A 1 109 ? -10.812 -4.375 9.965 1.00 97.31 109 PHE A C 1
ATOM 890 O O . PHE A 1 109 ? -9.583 -4.353 10.049 1.00 97.31 109 PHE A O 1
ATOM 897 N N . LYS A 1 110 ? -11.559 -3.285 10.165 1.00 97.00 110 LYS A N 1
ATOM 898 C CA . LYS A 1 110 ? -11.025 -1.928 10.325 1.00 97.00 110 LYS A CA 1
ATOM 899 C C . LYS A 1 110 ? -9.970 -1.823 11.429 1.00 97.00 110 LYS A C 1
ATOM 901 O O . LYS A 1 110 ? -8.896 -1.277 11.198 1.00 97.00 110 LYS A O 1
ATOM 906 N N . LYS A 1 111 ? -10.222 -2.392 12.613 1.00 97.56 111 LYS A N 1
ATOM 907 C CA . LYS A 1 111 ? -9.282 -2.326 13.750 1.00 97.56 111 LYS A CA 1
ATOM 908 C C . LYS A 1 111 ? -7.944 -3.010 13.451 1.00 97.56 111 LYS A C 1
ATOM 910 O O . LYS A 1 111 ? -6.893 -2.463 13.782 1.00 97.56 111 LYS A O 1
ATOM 915 N N . ASP A 1 112 ? -7.977 -4.182 12.825 1.00 97.81 112 ASP A N 1
ATOM 916 C CA . ASP A 1 112 ? -6.768 -4.950 12.509 1.00 97.81 112 ASP A CA 1
ATOM 917 C C . ASP A 1 112 ? -5.981 -4.321 11.361 1.00 97.81 112 ASP A C 1
ATOM 919 O O . ASP A 1 112 ? -4.753 -4.233 11.426 1.00 97.81 112 ASP A O 1
ATOM 923 N N . TYR A 1 113 ? -6.692 -3.812 10.354 1.00 98.19 113 TYR A N 1
ATOM 924 C CA . TYR A 1 113 ? -6.111 -3.029 9.273 1.00 98.19 113 TYR A CA 1
ATOM 925 C C . TYR A 1 113 ? -5.362 -1.804 9.807 1.00 98.19 113 TYR A C 1
ATOM 927 O O . TYR A 1 113 ? -4.161 -1.673 9.572 1.00 98.19 113 TYR A O 1
ATOM 935 N N . LEU A 1 114 ? -6.030 -0.970 10.615 1.00 98.31 114 LEU A N 1
ATOM 936 C CA . LEU A 1 114 ? -5.438 0.234 11.205 1.00 98.31 114 LEU A CA 1
ATOM 937 C C . LEU A 1 114 ? -4.175 -0.092 12.008 1.00 98.31 114 LEU A C 1
ATOM 939 O O . LEU A 1 114 ? -3.146 0.555 11.833 1.00 98.31 114 LEU A O 1
ATOM 943 N N . LYS A 1 115 ? -4.209 -1.130 12.855 1.00 97.94 115 LYS A N 1
ATOM 944 C CA . LYS A 1 115 ? -3.032 -1.560 13.627 1.00 97.94 115 LYS A CA 1
ATOM 945 C C . LYS A 1 115 ? -1.855 -1.946 12.731 1.00 97.94 115 LYS A C 1
ATOM 947 O O . LYS A 1 115 ? -0.724 -1.564 13.030 1.00 97.94 115 LYS A O 1
ATOM 952 N N . LYS A 1 116 ? -2.104 -2.692 11.651 1.00 97.69 116 LYS A N 1
ATOM 953 C CA . LYS A 1 116 ? -1.047 -3.127 10.729 1.00 97.69 116 LYS A CA 1
ATOM 954 C C . LYS A 1 116 ? -0.486 -1.977 9.902 1.00 97.69 116 LYS A C 1
ATOM 956 O O . LYS A 1 116 ? 0.731 -1.873 9.801 1.00 97.69 116 LYS A O 1
ATOM 961 N N . ARG A 1 117 ? -1.331 -1.075 9.395 1.00 97.94 117 ARG A N 1
ATOM 962 C CA . ARG A 1 117 ? -0.876 0.131 8.684 1.00 97.94 117 ARG A CA 1
ATOM 963 C C . ARG A 1 117 ? -0.053 1.040 9.594 1.00 97.94 117 ARG A C 1
ATOM 965 O O . ARG A 1 117 ? 1.050 1.427 9.230 1.00 97.94 117 ARG A O 1
ATOM 972 N N . ILE A 1 118 ? -0.505 1.279 10.830 1.00 98.25 118 ILE A N 1
ATOM 973 C CA . ILE A 1 118 ? 0.275 2.021 11.838 1.00 98.25 118 ILE A CA 1
ATOM 974 C C . ILE A 1 118 ? 1.649 1.377 12.049 1.00 98.25 118 ILE A C 1
ATOM 976 O O . ILE A 1 118 ? 2.653 2.090 12.095 1.00 98.25 118 ILE A O 1
ATOM 980 N N . ALA A 1 119 ? 1.709 0.050 12.188 1.00 97.31 119 ALA A N 1
ATOM 981 C CA . ALA A 1 119 ? 2.969 -0.667 12.364 1.00 97.31 119 ALA A CA 1
ATOM 982 C C . ALA A 1 119 ? 3.889 -0.543 11.137 1.00 97.31 119 ALA A C 1
ATOM 984 O O . ALA A 1 119 ? 5.081 -0.293 11.320 1.00 97.31 119 ALA A O 1
ATOM 985 N N . LEU A 1 120 ? 3.338 -0.664 9.924 1.00 96.50 120 LEU A N 1
ATOM 986 C CA . LEU A 1 120 ? 4.055 -0.493 8.659 1.00 96.50 120 LEU A CA 1
ATOM 987 C C . LEU A 1 120 ? 4.687 0.903 8.568 1.00 96.50 120 LEU A C 1
ATOM 989 O O . LEU A 1 120 ? 5.912 1.004 8.612 1.00 96.50 120 LEU A O 1
ATOM 993 N N . PHE A 1 121 ? 3.882 1.970 8.595 1.00 96.38 121 PHE A N 1
ATOM 994 C CA . PHE A 1 121 ? 4.380 3.349 8.488 1.00 96.38 121 PHE A CA 1
ATOM 995 C C . PHE A 1 121 ? 5.362 3.713 9.606 1.00 96.38 121 PHE A C 1
ATOM 997 O O . PHE A 1 121 ? 6.382 4.362 9.374 1.00 96.38 121 PHE A O 1
ATOM 1004 N N . THR A 1 122 ? 5.104 3.260 10.840 1.00 97.31 122 THR A N 1
ATOM 1005 C CA . THR A 1 122 ? 6.042 3.467 11.958 1.00 97.31 122 THR A CA 1
ATOM 1006 C C . THR A 1 122 ? 7.393 2.820 11.661 1.00 97.31 122 THR A C 1
ATOM 1008 O O . THR A 1 122 ? 8.442 3.410 11.926 1.00 97.31 122 THR A O 1
ATOM 1011 N N . LYS A 1 123 ? 7.389 1.597 11.124 1.00 96.31 123 LYS A N 1
ATOM 1012 C CA . LYS A 1 123 ? 8.612 0.864 10.811 1.00 96.31 123 LYS A CA 1
ATOM 1013 C C . LYS A 1 123 ? 9.346 1.485 9.624 1.00 96.31 123 LYS A C 1
ATOM 1015 O O . LYS A 1 123 ? 10.565 1.608 9.706 1.00 96.31 123 LYS A O 1
ATOM 1020 N N . GLU A 1 124 ? 8.639 1.929 8.591 1.00 94.44 124 GLU A N 1
ATOM 1021 C CA . GLU A 1 124 ? 9.219 2.632 7.442 1.00 94.44 124 GLU A CA 1
ATOM 1022 C C . GLU A 1 124 ? 9.914 3.927 7.856 1.00 94.44 124 GLU A C 1
ATOM 1024 O O . GLU A 1 124 ? 11.072 4.126 7.506 1.00 94.44 124 GLU A O 1
ATOM 1029 N N . LEU A 1 125 ? 9.288 4.748 8.706 1.00 95.12 125 LEU A N 1
ATOM 1030 C CA . LEU A 1 125 ? 9.915 5.961 9.250 1.00 95.12 125 LEU A CA 1
ATOM 1031 C C . LEU A 1 125 ? 11.176 5.650 10.078 1.00 95.12 125 LEU A C 1
ATOM 1033 O O . LEU A 1 125 ? 12.181 6.361 10.007 1.00 95.12 125 LEU A O 1
ATOM 1037 N N . ILE A 1 126 ? 11.158 4.564 10.862 1.00 95.38 126 ILE A N 1
ATOM 1038 C CA . ILE A 1 126 ? 12.340 4.106 11.610 1.00 95.38 126 ILE A CA 1
ATOM 1039 C C . ILE A 1 126 ? 13.454 3.661 10.655 1.00 95.38 126 ILE A C 1
ATOM 1041 O O . ILE A 1 126 ? 14.628 3.939 10.913 1.00 95.38 126 ILE A O 1
ATOM 1045 N N . LEU A 1 127 ? 13.106 2.935 9.592 1.00 94.19 127 LEU A N 1
ATOM 1046 C CA . LEU A 1 127 ? 14.060 2.407 8.623 1.00 94.19 127 LEU A CA 1
ATOM 1047 C C . LEU A 1 127 ? 14.634 3.504 7.729 1.00 94.19 127 LEU A C 1
ATOM 1049 O O . LEU A 1 127 ? 15.843 3.511 7.540 1.00 94.19 127 LEU A O 1
ATOM 1053 N N . ASP A 1 128 ? 13.837 4.477 7.292 1.00 92.50 128 ASP A N 1
ATOM 1054 C CA . ASP A 1 128 ? 14.298 5.678 6.584 1.00 92.50 128 ASP A CA 1
ATOM 1055 C C . ASP A 1 128 ? 15.358 6.438 7.395 1.00 92.50 128 ASP A C 1
ATOM 1057 O O . ASP A 1 128 ? 16.390 6.846 6.867 1.00 92.50 128 ASP A O 1
ATOM 1061 N N . LYS A 1 129 ? 15.179 6.538 8.719 1.00 91.50 129 LYS A N 1
ATOM 1062 C CA . LYS A 1 129 ? 16.176 7.151 9.608 1.00 91.50 129 LYS A CA 1
ATOM 1063 C C . LYS A 1 129 ? 17.448 6.309 9.777 1.00 91.50 129 LYS A C 1
ATOM 1065 O O . LYS A 1 129 ? 18.524 6.871 9.967 1.00 91.50 129 LYS A O 1
ATOM 1070 N N . LYS A 1 130 ? 17.333 4.977 9.796 1.00 92.50 130 LYS A N 1
ATOM 1071 C CA . LYS A 1 130 ? 18.456 4.058 10.078 1.00 92.50 130 LYS A CA 1
ATOM 1072 C C . LYS A 1 130 ? 19.239 3.642 8.834 1.00 92.50 130 LYS A C 1
ATOM 1074 O O . LYS A 1 130 ? 20.422 3.344 8.945 1.00 92.50 130 LYS A O 1
ATOM 1079 N N . GLN A 1 131 ? 18.568 3.564 7.693 1.00 90.25 131 GLN A N 1
ATOM 1080 C CA . GLN A 1 131 ? 19.065 3.056 6.416 1.00 90.25 131 GLN A CA 1
ATOM 1081 C C . GLN A 1 131 ? 18.562 3.966 5.275 1.00 90.25 131 GLN A C 1
ATOM 1083 O O . GLN A 1 131 ? 17.804 3.511 4.410 1.00 90.25 131 GLN A O 1
ATOM 1088 N N . PRO A 1 132 ? 18.949 5.258 5.269 1.00 85.81 132 PRO A N 1
ATOM 1089 C CA . PRO A 1 132 ? 18.415 6.240 4.326 1.00 85.81 132 PRO A CA 1
ATOM 1090 C C . PRO A 1 132 ? 18.698 5.878 2.866 1.00 85.81 132 PRO A C 1
ATOM 1092 O O . PRO A 1 132 ? 17.864 6.158 2.019 1.00 85.81 132 PRO A O 1
ATOM 1095 N N . ASP A 1 133 ? 19.800 5.184 2.570 1.00 85.69 133 ASP A N 1
ATOM 1096 C CA . ASP A 1 133 ? 20.135 4.769 1.200 1.00 85.69 133 ASP A CA 1
ATOM 1097 C C . ASP A 1 133 ? 19.184 3.695 0.645 1.00 85.69 133 ASP A C 1
ATOM 1099 O O . ASP A 1 133 ? 19.008 3.588 -0.567 1.00 85.69 133 ASP A O 1
ATOM 1103 N N . LYS A 1 134 ? 18.565 2.890 1.523 1.00 85.81 134 LYS A N 1
ATOM 1104 C CA . LYS A 1 134 ? 17.660 1.796 1.136 1.00 85.81 134 LYS A CA 1
ATOM 1105 C C . LYS A 1 134 ? 16.203 2.248 1.052 1.00 85.81 134 LYS A C 1
ATOM 1107 O O . LYS A 1 134 ? 15.495 1.816 0.149 1.00 85.81 134 LYS A O 1
ATOM 1112 N N . TYR A 1 135 ? 15.756 3.077 1.997 1.00 83.25 135 TYR A N 1
ATOM 1113 C CA . TYR A 1 135 ? 14.341 3.455 2.133 1.00 83.25 135 TYR A CA 1
ATOM 1114 C C . TYR A 1 135 ? 14.021 4.872 1.651 1.00 83.25 135 TYR A C 1
ATOM 1116 O O . TYR A 1 135 ? 12.866 5.127 1.334 1.00 83.25 135 TYR A O 1
ATOM 1124 N N . ALA A 1 136 ? 15.030 5.746 1.555 1.00 78.31 136 ALA A N 1
ATOM 1125 C CA . ALA A 1 136 ? 15.056 7.044 0.875 1.00 78.31 136 ALA A CA 1
ATOM 1126 C C . ALA A 1 136 ? 13.690 7.718 0.621 1.00 78.31 136 ALA A C 1
ATOM 1128 O O . ALA A 1 136 ? 13.365 8.067 -0.518 1.00 78.31 136 ALA A O 1
ATOM 1129 N N . LEU A 1 137 ? 12.892 7.957 1.668 1.00 81.12 137 LEU A N 1
ATOM 1130 C CA . LEU A 1 137 ? 11.573 8.585 1.512 1.00 81.12 137 LEU A CA 1
ATOM 1131 C C . LEU A 1 137 ? 11.705 10.044 1.042 1.00 81.12 137 LEU A C 1
ATOM 1133 O O . LEU A 1 137 ? 10.807 10.594 0.396 1.00 81.12 137 LEU A O 1
ATOM 1137 N N . GLY A 1 138 ? 12.841 10.672 1.362 1.00 82.88 138 GLY A N 1
ATOM 1138 C CA . GLY A 1 138 ? 13.059 12.105 1.202 1.00 82.88 138 GLY A CA 1
ATOM 1139 C C . GLY A 1 138 ? 12.179 12.923 2.154 1.00 82.88 138 GLY A C 1
ATOM 1140 O O . GLY A 1 138 ? 11.355 12.390 2.896 1.00 82.88 138 GLY A O 1
ATOM 1141 N N . THR A 1 139 ? 12.340 14.247 2.142 1.00 85.19 139 THR A N 1
ATOM 1142 C CA . THR A 1 139 ? 11.607 15.132 3.066 1.00 85.19 139 THR A CA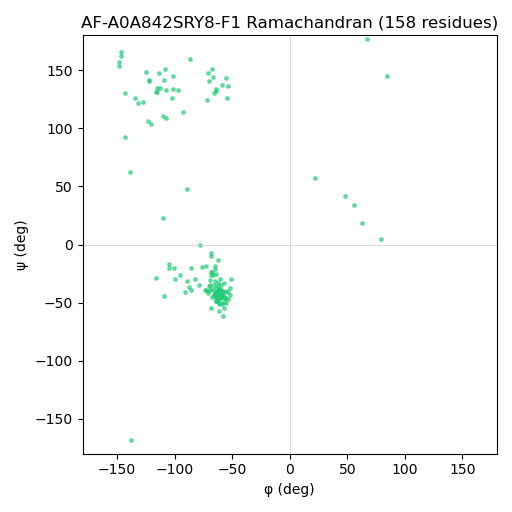 1
ATOM 1143 C C . THR A 1 139 ? 10.093 15.061 2.857 1.00 85.19 139 THR A C 1
ATOM 1145 O O . THR A 1 139 ? 9.355 14.919 3.828 1.00 85.19 139 THR A O 1
ATOM 1148 N N . LYS A 1 140 ? 9.633 15.105 1.597 1.00 85.94 140 LYS A N 1
ATOM 1149 C CA . LYS A 1 140 ? 8.200 15.051 1.265 1.00 85.94 140 LYS A CA 1
ATOM 1150 C C . LYS A 1 140 ? 7.580 13.711 1.674 1.00 85.94 140 LYS A C 1
ATOM 1152 O O . LYS A 1 140 ? 6.572 13.708 2.364 1.00 85.94 140 LYS A O 1
ATOM 1157 N N . GLY A 1 141 ? 8.211 12.586 1.322 1.00 87.38 141 GLY A N 1
ATOM 1158 C CA . GLY A 1 141 ? 7.699 11.257 1.678 1.00 87.38 141 GLY A CA 1
ATOM 1159 C C . GLY A 1 141 ? 7.636 11.036 3.189 1.00 87.38 141 GLY A C 1
ATOM 1160 O O . GLY A 1 141 ? 6.644 10.522 3.695 1.00 87.38 141 GLY A O 1
ATOM 1161 N N . ARG A 1 142 ? 8.645 11.511 3.933 1.00 90.88 142 ARG A N 1
ATOM 1162 C CA . ARG A 1 142 ? 8.619 11.461 5.400 1.00 90.88 142 ARG A CA 1
ATOM 1163 C C . ARG A 1 142 ? 7.428 12.230 5.974 1.00 90.88 142 ARG A C 1
ATOM 1165 O O . ARG A 1 142 ? 6.734 11.700 6.834 1.00 90.88 142 ARG A O 1
ATOM 1172 N N . GLN A 1 143 ? 7.178 13.443 5.483 1.00 92.88 143 GLN A N 1
ATOM 1173 C CA . GLN A 1 143 ? 6.064 14.268 5.952 1.00 92.88 143 GLN A CA 1
ATOM 1174 C C . GLN A 1 143 ? 4.699 13.633 5.640 1.00 92.88 143 GLN A C 1
ATOM 1176 O O . GLN A 1 143 ? 3.835 13.593 6.512 1.00 92.88 143 GLN A O 1
ATOM 1181 N N . GLU A 1 144 ? 4.516 13.089 4.434 1.00 92.94 144 GLU A N 1
ATOM 1182 C CA . GLU A 1 144 ? 3.308 12.339 4.052 1.00 92.94 144 GLU A CA 1
ATOM 1183 C C . GLU A 1 144 ? 3.057 11.159 5.004 1.00 92.94 144 GLU A C 1
ATOM 1185 O O . GLU A 1 144 ? 1.952 10.983 5.518 1.00 92.94 144 GLU A O 1
ATOM 1190 N N . PHE A 1 145 ? 4.105 10.389 5.312 1.00 94.62 145 PHE A N 1
ATOM 1191 C CA . PHE A 1 145 ? 4.010 9.217 6.183 1.00 94.62 145 PHE A CA 1
ATOM 1192 C C . PHE A 1 145 ? 3.722 9.607 7.640 1.00 94.62 145 PHE A C 1
ATOM 1194 O O . PHE A 1 145 ? 2.922 8.953 8.310 1.00 94.62 145 PHE A O 1
ATOM 1201 N N . GLU A 1 146 ? 4.326 10.684 8.147 1.00 95.75 146 GLU A N 1
ATOM 1202 C CA . GLU A 1 146 ? 4.053 11.217 9.490 1.00 95.75 146 GLU A CA 1
ATOM 1203 C C . GLU A 1 146 ? 2.611 11.737 9.624 1.00 95.75 146 GLU A C 1
ATOM 1205 O O . GLU A 1 146 ? 1.932 11.465 10.627 1.00 95.75 146 GLU A O 1
ATOM 1210 N N . ASN A 1 147 ? 2.117 12.431 8.596 1.00 95.81 147 ASN A N 1
ATOM 1211 C CA . ASN A 1 147 ? 0.736 12.902 8.528 1.00 95.81 147 ASN A CA 1
ATOM 1212 C C . ASN A 1 147 ? -0.243 11.723 8.497 1.00 95.81 147 ASN A C 1
ATOM 1214 O O . ASN A 1 147 ? -1.177 11.676 9.307 1.00 95.81 147 ASN A O 1
ATOM 1218 N N . ASN A 1 148 ? 0.001 10.736 7.629 1.00 97.38 148 ASN A N 1
ATOM 1219 C CA . ASN A 1 148 ? -0.848 9.553 7.536 1.00 97.38 148 ASN A CA 1
ATOM 1220 C C . ASN A 1 148 ? -0.842 8.745 8.844 1.00 97.38 148 ASN A C 1
ATOM 1222 O O . ASN A 1 148 ? -1.889 8.335 9.341 1.00 97.38 148 ASN A O 1
ATOM 1226 N N . LEU A 1 149 ? 0.320 8.593 9.485 1.00 97.56 149 LEU A N 1
ATOM 1227 C CA . LEU A 1 149 ? 0.432 7.912 10.775 1.00 97.56 149 LEU A CA 1
ATOM 1228 C C . LEU A 1 149 ? -0.376 8.611 11.878 1.00 97.56 149 LEU A C 1
ATOM 1230 O O . LEU A 1 149 ? -0.970 7.944 12.732 1.00 97.56 149 LEU A O 1
ATOM 1234 N N . THR A 1 150 ? -0.402 9.944 11.878 1.00 97.88 150 THR A N 1
ATOM 1235 C CA . THR A 1 150 ? -1.214 10.734 12.816 1.00 97.88 150 THR A CA 1
ATOM 1236 C C . THR A 1 150 ? -2.703 10.480 12.591 1.00 97.88 150 THR A C 1
ATOM 1238 O O . THR A 1 150 ? -3.434 10.205 13.547 1.00 97.88 150 THR A O 1
ATOM 1241 N N . TYR A 1 151 ? -3.139 10.491 11.332 1.00 98.25 151 TYR A N 1
ATOM 1242 C CA . TYR A 1 151 ? -4.514 10.186 10.948 1.00 98.25 151 TYR A CA 1
ATOM 1243 C C . TYR A 1 151 ? -4.932 8.760 11.341 1.00 98.25 151 TYR A C 1
ATOM 1245 O O . TYR A 1 151 ? -5.927 8.583 12.046 1.00 98.25 151 TYR A O 1
ATOM 1253 N N . LEU A 1 152 ? -4.128 7.751 10.999 1.00 98.12 152 LEU A N 1
ATOM 1254 C CA . LEU A 1 152 ? -4.389 6.349 11.330 1.00 98.12 152 LEU A CA 1
ATOM 1255 C C . LEU A 1 152 ? -4.551 6.115 12.838 1.00 98.12 152 LEU A C 1
ATOM 1257 O O . LEU A 1 152 ? -5.436 5.373 13.270 1.00 98.12 152 LEU A O 1
ATOM 1261 N N . LYS A 1 153 ? -3.720 6.762 13.665 1.00 98.12 153 LYS A N 1
ATOM 1262 C CA . LYS A 1 153 ? -3.827 6.683 15.132 1.00 98.12 153 LYS A CA 1
ATOM 1263 C C . LYS A 1 153 ? -5.126 7.301 15.646 1.00 98.12 153 LYS A C 1
ATOM 1265 O O . LYS A 1 153 ? -5.742 6.736 16.550 1.00 98.12 153 LYS A O 1
ATOM 1270 N N . ALA A 1 154 ? -5.551 8.426 15.070 1.00 97.94 154 ALA A N 1
ATOM 1271 C CA . ALA A 1 154 ? -6.822 9.053 15.412 1.00 97.94 154 ALA A CA 1
ATOM 1272 C C . ALA A 1 154 ? -8.014 8.165 15.017 1.00 97.94 154 ALA A C 1
ATOM 1274 O O . ALA A 1 154 ? -8.939 8.000 15.811 1.00 97.94 154 ALA A O 1
ATOM 1275 N N . GLU A 1 155 ? -7.976 7.533 13.842 1.00 97.81 155 GLU A N 1
ATOM 1276 C CA . GLU A 1 155 ? -8.998 6.566 13.425 1.00 97.81 155 GLU A CA 1
ATOM 1277 C C . GLU A 1 155 ? -9.029 5.337 14.335 1.00 97.81 155 GLU A C 1
ATOM 1279 O O . GLU A 1 155 ? -10.103 4.908 14.757 1.00 97.81 155 GLU A O 1
ATOM 1284 N N . LEU A 1 156 ? -7.871 4.797 14.725 1.00 97.31 156 LEU A N 1
ATOM 1285 C CA . LEU A 1 156 ? -7.823 3.663 15.647 1.00 97.31 156 LEU A CA 1
ATOM 1286 C C . LEU A 1 156 ? -8.448 4.008 17.004 1.00 97.31 156 LEU A C 1
ATOM 1288 O O . LEU A 1 156 ? -9.161 3.173 17.554 1.00 97.31 156 LEU A O 1
ATOM 1292 N N . ALA A 1 157 ? -8.231 5.222 17.518 1.00 96.38 157 ALA A N 1
ATOM 1293 C CA . ALA A 1 157 ? -8.829 5.688 18.771 1.00 96.38 157 ALA A CA 1
ATOM 1294 C C . ALA A 1 157 ? -10.369 5.743 18.717 1.00 96.38 157 ALA A C 1
ATOM 1296 O O . ALA A 1 157 ? -11.021 5.451 19.714 1.00 96.38 157 ALA A O 1
ATOM 1297 N N . LYS A 1 158 ? -10.956 6.047 17.551 1.00 94.19 158 LYS A N 1
ATOM 1298 C CA . LYS A 1 158 ? -12.418 6.038 17.337 1.00 94.19 158 LYS A CA 1
ATOM 1299 C C . LYS A 1 158 ? -13.017 4.627 17.275 1.00 94.19 158 LYS A C 1
ATOM 1301 O O . LYS A 1 158 ? -14.224 4.474 17.411 1.00 94.19 158 LYS A O 1
ATOM 1306 N N . ASN A 1 159 ? -12.185 3.613 17.038 1.00 85.06 159 ASN A N 1
ATOM 1307 C CA . ASN A 1 159 ? -12.579 2.212 16.859 1.00 85.06 159 ASN A CA 1
ATOM 1308 C C . ASN A 1 159 ? -12.128 1.326 18.043 1.00 85.06 159 ASN A C 1
ATOM 1310 O O . ASN A 1 159 ? -11.912 0.116 17.875 1.00 85.06 159 ASN A O 1
ATOM 1314 N N . GLN A 1 160 ? -11.904 1.927 19.220 1.00 73.81 160 GLN A N 1
ATOM 1315 C CA . GLN A 1 160 ? -11.504 1.203 20.430 1.00 73.81 160 GLN A CA 1
ATOM 1316 C C . GLN A 1 160 ? -12.659 0.465 21.082 1.00 73.81 160 GLN A C 1
ATOM 1318 O O . GLN A 1 160 ? -13.747 1.055 21.230 1.00 73.81 160 GLN A O 1
#

Solvent-accessible surface area (backbone atoms only — not comparable to full-atom values): 8968 Å² total; per-residue (Å²): 128,78,78,47,54,70,67,55,33,52,48,51,49,52,49,43,55,74,70,64,41,54,74,46,76,46,80,54,97,93,40,81,50,68,37,30,46,34,65,34,80,82,38,80,90,47,50,68,40,73,49,76,40,33,38,92,87,49,73,40,41,31,38,21,63,68,36,55,75,94,50,42,66,53,60,53,46,24,56,44,38,21,46,69,71,55,29,86,83,43,82,61,24,60,40,55,19,48,53,53,38,64,72,66,48,55,78,93,48,41,60,62,50,38,54,50,52,46,52,42,52,54,49,50,57,53,40,29,74,74,40,42,93,81,54,56,42,54,73,68,45,48,50,43,46,54,52,32,44,53,51,42,52,54,54,44,64,76,63,111